Protein AF-U2PKL6-F1 (afdb_monomer_lite)

Radius of gyration: 41.79 Å; chains: 1; bounding box: 85×52×97 Å

Sequence (156 aa):
MAKTVPVYVSVNADNNTITEQPAVEAADGLIEMWVTPVMQEYIIRNWNKYLVVDGIFKRTVDTLPDLSTDYLIHQNEVLQGQLQASASDLKQAKQDAANALAENKELKSANELTQQGLMEAVDYLSSQLTPASTTTGTDSTATSSAAPASSAASES

Secondary structure (DSSP, 8-state):
----EEEEE-B-TTT-BB-SPPBSS--TTPEEEEE-HHHHHHHHHHGGGEEEETTEEEESSTTSPPHHHHHHHHHHHHHHHHHHHHHHHHHHHHHHHHHHHHHHHHHHHHHHHHHHHHHHHHHHHHHHS---------------------------

pLDDT: mean 85.19, std 18.86, range [37.53, 98.25]

Organism: NCBI:txid649758

Foldseek 3Di:
DQDKAKWWFQADPPQQQTDDQIDRDDDPRTDIAIDHPLLRVVCSVVSRQFGADPSFTDGPPNPDDTSVVVVVVVVVVVVVVVVVVVVVVVVVVVVVVVVVVVVVVVVVVVVVVVVVVVVVVVVVVVVVDDPPPPPPDDDDDDDDDDDDDDDDDDDD

Structure (mmCIF, N/CA/C/O backbone):
data_AF-U2PKL6-F1
#
_entry.id   AF-U2PKL6-F1
#
loop_
_atom_site.group_PDB
_atom_site.id
_atom_site.type_symbol
_atom_site.label_atom_id
_atom_site.label_alt_id
_atom_site.label_comp_id
_atom_site.label_asym_id
_atom_site.label_entity_id
_atom_site.label_seq_id
_atom_site.pdbx_PDB_ins_code
_atom_site.Cartn_x
_atom_site.Cartn_y
_atom_site.Cartn_z
_atom_site.occupancy
_atom_site.B_iso_or_equiv
_atom_site.auth_seq_id
_atom_site.auth_comp_id
_atom_site.auth_asym_id
_atom_site.auth_atom_id
_atom_site.pdbx_PDB_model_num
ATOM 1 N N . MET A 1 1 ? -9.671 -7.707 -23.542 1.00 49.25 1 MET A N 1
ATOM 2 C CA . MET A 1 1 ? -8.275 -7.243 -23.688 1.00 49.25 1 MET A CA 1
ATOM 3 C C . MET A 1 1 ? -7.921 -6.454 -22.442 1.00 49.25 1 MET A C 1
ATOM 5 O O . MET A 1 1 ? -8.725 -5.613 -22.048 1.00 49.25 1 MET A O 1
ATOM 9 N N . ALA A 1 2 ? -6.803 -6.763 -21.779 1.00 64.94 2 ALA A N 1
ATOM 10 C CA . ALA A 1 2 ? -6.309 -5.910 -20.701 1.00 64.94 2 ALA A CA 1
ATOM 11 C C . ALA A 1 2 ? -6.005 -4.532 -21.301 1.00 64.94 2 ALA A C 1
ATOM 13 O O . ALA A 1 2 ? -5.374 -4.457 -22.354 1.00 64.94 2 ALA A O 1
ATOM 14 N N . LYS A 1 3 ? -6.513 -3.457 -20.692 1.00 85.44 3 LYS A N 1
ATOM 15 C CA . LYS A 1 3 ? -6.169 -2.101 -21.129 1.00 85.44 3 LYS A CA 1
ATOM 16 C C . LYS A 1 3 ? -4.674 -1.905 -20.882 1.00 85.44 3 LYS A C 1
ATOM 18 O O . LYS A 1 3 ? -4.224 -2.145 -19.765 1.00 85.44 3 LYS A O 1
ATOM 23 N N . THR A 1 4 ? -3.932 -1.505 -21.905 1.00 92.75 4 THR A N 1
ATOM 24 C CA . THR A 1 4 ? -2.530 -1.087 -21.810 1.00 92.75 4 THR A CA 1
ATOM 25 C C . THR A 1 4 ? -2.436 0.423 -21.996 1.00 92.75 4 THR A C 1
ATOM 27 O O . THR A 1 4 ? -3.342 1.047 -22.551 1.00 92.75 4 THR A O 1
ATOM 30 N N . VAL A 1 5 ? -1.355 1.011 -21.496 1.00 95.25 5 VAL A N 1
ATOM 31 C CA . VAL A 1 5 ? -1.003 2.421 -21.688 1.00 95.25 5 VAL A CA 1
ATOM 32 C C . VAL A 1 5 ? 0.434 2.514 -22.197 1.00 95.25 5 VAL A C 1
ATOM 34 O O . VAL A 1 5 ? 1.243 1.642 -21.851 1.00 95.25 5 VAL A O 1
ATOM 37 N N . PRO A 1 6 ? 0.754 3.530 -23.013 1.00 95.69 6 PRO A N 1
ATOM 38 C CA . PRO A 1 6 ? 2.103 3.716 -23.505 1.00 95.69 6 PRO A CA 1
ATOM 39 C C . PRO A 1 6 ? 3.017 4.297 -22.417 1.00 95.69 6 PRO A C 1
ATOM 41 O O . PRO A 1 6 ? 2.593 5.029 -21.515 1.00 95.69 6 PRO A O 1
ATOM 44 N N . VAL A 1 7 ? 4.293 3.957 -22.531 1.00 97.00 7 VAL A N 1
ATOM 45 C CA . VAL A 1 7 ? 5.434 4.541 -21.831 1.00 97.00 7 VAL A CA 1
ATOM 46 C C . VAL A 1 7 ? 6.528 4.728 -22.871 1.00 97.00 7 VAL A C 1
ATOM 48 O O . VAL A 1 7 ? 6.812 3.811 -23.636 1.00 97.00 7 VAL A O 1
ATOM 51 N N . TYR A 1 8 ? 7.144 5.899 -22.899 1.00 97.50 8 TYR A N 1
ATOM 52 C CA . TYR A 1 8 ? 8.137 6.261 -23.901 1.00 97.50 8 TYR A CA 1
ATOM 53 C C . TYR A 1 8 ? 9.526 6.250 -23.277 1.00 97.50 8 TYR A C 1
ATOM 55 O O . TYR A 1 8 ? 9.746 6.873 -22.239 1.00 97.50 8 TYR A O 1
ATOM 63 N N . VAL A 1 9 ? 10.457 5.512 -23.881 1.00 96.94 9 VAL A N 1
ATOM 64 C CA . VAL A 1 9 ? 11.780 5.247 -23.301 1.00 96.94 9 VAL A CA 1
ATOM 65 C C . VAL A 1 9 ? 12.905 5.601 -24.257 1.00 96.94 9 VAL A C 1
ATOM 67 O O . VAL A 1 9 ? 12.854 5.273 -25.439 1.00 96.94 9 VAL A O 1
ATOM 70 N N . SER A 1 10 ? 13.946 6.239 -23.726 1.00 96.31 10 SER A N 1
ATOM 71 C CA . SER A 1 10 ? 15.221 6.408 -24.422 1.00 96.31 10 SER A CA 1
ATOM 72 C C . SER A 1 10 ? 16.102 5.205 -24.099 1.00 96.31 10 SER A C 1
ATOM 74 O O . SER A 1 10 ? 16.278 4.869 -22.926 1.00 96.31 10 SER A O 1
ATOM 76 N N . VAL A 1 11 ? 16.594 4.512 -25.127 1.00 95.31 11 VAL A N 1
ATOM 77 C CA . VAL A 1 11 ? 17.332 3.249 -24.988 1.00 95.31 11 VAL A CA 1
ATOM 78 C C . VAL A 1 11 ? 18.697 3.387 -25.643 1.00 95.31 11 VAL A C 1
ATOM 80 O O . VAL A 1 11 ? 18.810 3.799 -26.796 1.00 95.31 11 VAL A O 1
ATOM 83 N N . ASN A 1 12 ? 19.743 3.016 -24.913 1.00 93.75 12 ASN A N 1
ATOM 84 C CA . ASN A 1 12 ? 21.087 2.931 -25.462 1.00 93.75 12 ASN A CA 1
ATOM 85 C C . ASN A 1 12 ? 21.179 1.738 -26.430 1.00 93.75 12 ASN A C 1
ATOM 87 O O . ASN A 1 12 ? 20.905 0.600 -26.047 1.00 93.75 12 ASN A O 1
ATOM 91 N N . ALA A 1 13 ? 21.582 2.002 -27.672 1.00 91.31 13 ALA A N 1
ATOM 92 C CA . ALA A 1 13 ? 21.631 1.000 -28.736 1.00 91.31 13 ALA A CA 1
ATOM 93 C C . ALA A 1 13 ? 22.669 -0.116 -28.506 1.00 91.31 13 ALA A C 1
ATOM 95 O O . ALA A 1 13 ? 22.511 -1.206 -29.049 1.00 91.31 13 ALA A O 1
ATOM 96 N N . ASP A 1 14 ? 23.711 0.132 -27.708 1.00 93.00 14 ASP A N 1
ATOM 97 C CA . ASP A 1 14 ? 24.812 -0.813 -27.499 1.00 93.00 14 ASP A CA 1
ATOM 98 C C . ASP A 1 14 ? 24.493 -1.858 -26.422 1.00 93.00 14 ASP A C 1
ATOM 100 O O . ASP A 1 14 ? 24.996 -2.981 -26.467 1.00 93.00 14 ASP A O 1
ATOM 104 N N . ASN A 1 15 ? 23.688 -1.494 -25.420 1.00 90.44 15 ASN A N 1
ATOM 105 C CA . ASN A 1 15 ? 23.473 -2.324 -24.229 1.00 90.44 15 ASN A CA 1
ATOM 106 C C . ASN A 1 15 ? 22.012 -2.395 -23.751 1.00 90.44 15 ASN A C 1
ATOM 108 O O . ASN A 1 15 ? 21.744 -2.985 -22.704 1.00 90.44 15 ASN A O 1
ATOM 112 N N . ASN A 1 16 ? 21.076 -1.800 -24.493 1.00 92.94 16 ASN A N 1
ATOM 113 C CA . ASN A 1 16 ? 19.640 -1.783 -24.218 1.00 92.94 16 ASN A CA 1
ATOM 114 C C . ASN A 1 16 ? 19.217 -1.122 -22.896 1.00 92.94 16 ASN A C 1
ATOM 116 O O . ASN A 1 16 ? 18.045 -1.209 -22.514 1.00 92.94 16 ASN A O 1
ATOM 120 N N . THR A 1 17 ? 20.126 -0.457 -22.176 1.00 93.31 17 THR A N 1
ATOM 121 C CA . THR A 1 17 ? 19.761 0.235 -20.936 1.00 93.31 17 THR A CA 1
ATOM 122 C C . THR A 1 17 ? 18.903 1.446 -21.247 1.00 93.31 17 THR A C 1
ATOM 124 O O . THR A 1 17 ? 19.182 2.180 -22.199 1.00 93.31 17 THR A O 1
ATOM 127 N N . ILE A 1 18 ? 17.900 1.683 -20.408 1.00 94.81 18 ILE A N 1
ATOM 128 C CA . ILE A 1 18 ? 17.166 2.943 -20.428 1.00 94.81 18 ILE A CA 1
ATOM 129 C C . ILE A 1 18 ? 18.137 4.046 -19.980 1.00 94.81 18 ILE A C 1
ATOM 131 O O . ILE A 1 18 ? 18.883 3.845 -19.022 1.00 94.81 18 ILE A O 1
ATOM 135 N N . THR A 1 19 ? 18.182 5.172 -20.688 1.00 94.06 19 THR A N 1
ATOM 136 C CA . THR A 1 19 ? 19.151 6.262 -20.443 1.00 94.06 19 THR A CA 1
ATOM 137 C C . THR A 1 19 ? 18.558 7.440 -19.680 1.00 94.06 19 THR A C 1
ATOM 139 O O . THR A 1 19 ? 19.284 8.164 -19.002 1.00 94.06 19 THR A O 1
ATOM 142 N N . GLU A 1 20 ? 17.242 7.613 -19.758 1.00 94.50 20 GLU A N 1
ATOM 143 C CA . GLU A 1 20 ? 16.504 8.717 -19.153 1.00 94.50 20 GLU A CA 1
ATOM 144 C C . GLU A 1 20 ? 15.210 8.214 -18.518 1.00 94.50 20 GLU A C 1
ATOM 146 O O . GLU A 1 20 ? 14.727 7.121 -18.821 1.00 94.50 20 GLU A O 1
ATOM 151 N N . GLN A 1 21 ? 14.623 9.023 -17.637 1.00 96.56 21 GLN A N 1
ATOM 152 C CA . GLN A 1 21 ? 13.345 8.672 -17.037 1.00 96.56 21 GLN A CA 1
ATOM 153 C C . GLN A 1 21 ? 12.268 8.502 -18.124 1.00 96.56 21 GLN A C 1
ATOM 155 O O . GLN A 1 21 ? 12.088 9.408 -18.937 1.00 96.56 21 GLN A O 1
ATOM 160 N N . PRO A 1 22 ? 11.521 7.382 -18.128 1.00 96.81 22 PRO A N 1
ATOM 161 C CA . PRO A 1 22 ? 10.450 7.169 -19.081 1.00 96.81 22 PRO A CA 1
ATOM 162 C C . PRO A 1 22 ? 9.382 8.260 -19.011 1.00 96.81 22 PRO A C 1
ATOM 164 O O . PRO A 1 22 ? 8.972 8.671 -17.922 1.00 96.81 22 PRO A O 1
ATOM 167 N N . ALA A 1 23 ? 8.896 8.676 -20.175 1.00 96.88 23 ALA A N 1
ATOM 168 C CA . ALA A 1 23 ? 7.842 9.669 -20.316 1.00 96.88 23 ALA A CA 1
ATOM 169 C C . ALA A 1 23 ? 6.478 9.010 -20.568 1.00 96.88 23 ALA A C 1
ATOM 171 O O . ALA A 1 23 ? 6.379 7.856 -20.989 1.00 96.88 23 ALA A O 1
ATOM 172 N N . VAL A 1 24 ? 5.407 9.766 -20.325 1.00 96.38 24 VAL A N 1
ATOM 173 C CA . VAL A 1 24 ? 4.024 9.370 -20.665 1.00 96.38 24 VAL A CA 1
ATOM 174 C C . VAL A 1 24 ? 3.538 9.988 -21.978 1.00 96.38 24 VAL A C 1
ATOM 176 O O . VAL A 1 24 ? 2.455 9.653 -22.449 1.00 96.38 24 VAL A O 1
ATOM 179 N N . GLU A 1 25 ? 4.350 10.855 -22.583 1.00 95.50 25 GLU A N 1
ATOM 180 C CA . GLU A 1 25 ? 4.090 11.522 -23.857 1.00 95.50 25 GLU A CA 1
ATOM 181 C C . GLU A 1 25 ? 5.188 11.181 -24.867 1.00 95.50 25 GLU A C 1
ATOM 183 O O . GLU A 1 25 ? 6.343 10.962 -24.494 1.00 95.50 25 GLU A O 1
ATOM 188 N N . ALA A 1 26 ? 4.814 11.126 -26.146 1.00 95.12 26 ALA A N 1
ATOM 189 C CA . ALA A 1 26 ? 5.743 10.841 -27.230 1.00 95.12 26 ALA A CA 1
ATOM 190 C C . ALA A 1 26 ? 6.699 12.020 -27.465 1.00 95.12 26 ALA A C 1
ATOM 192 O O . ALA A 1 26 ? 6.289 13.180 -27.414 1.00 95.12 26 ALA A O 1
ATOM 193 N N . ALA A 1 27 ? 7.952 11.712 -27.795 1.00 94.06 27 ALA A N 1
ATOM 194 C CA . ALA A 1 27 ? 8.953 12.685 -28.218 1.00 94.06 27 ALA A CA 1
ATOM 195 C C . ALA A 1 27 ? 9.951 12.043 -29.193 1.00 94.06 27 ALA A C 1
ATOM 197 O O . ALA A 1 27 ? 10.057 10.815 -29.274 1.00 94.06 27 ALA A O 1
ATOM 198 N N . ASP A 1 28 ? 10.687 12.881 -29.924 1.00 92.56 28 ASP A N 1
ATOM 199 C CA . ASP A 1 28 ? 11.697 12.425 -30.877 1.00 92.56 28 ASP A CA 1
ATOM 200 C C . ASP A 1 28 ? 12.783 11.597 -30.178 1.00 92.56 28 ASP A C 1
ATOM 202 O O . ASP A 1 28 ? 13.331 11.989 -29.149 1.00 92.56 28 ASP A O 1
ATOM 206 N N . GLY A 1 29 ? 13.104 10.438 -30.758 1.00 88.31 29 GLY A N 1
ATOM 207 C CA . GLY A 1 29 ? 14.127 9.533 -30.230 1.00 88.31 29 GLY A CA 1
ATOM 208 C C . GLY A 1 29 ? 13.662 8.603 -29.105 1.00 88.31 29 GLY A C 1
ATOM 209 O O . GLY A 1 29 ? 14.476 7.821 -28.617 1.00 88.31 29 GLY A O 1
ATOM 210 N N . LEU A 1 30 ? 12.380 8.633 -28.716 1.00 95.75 30 LEU A N 1
ATOM 211 C CA . LEU A 1 30 ? 11.820 7.690 -27.746 1.00 95.75 30 LEU A CA 1
ATOM 212 C C . LEU A 1 30 ? 11.152 6.487 -28.425 1.00 95.75 30 LEU A C 1
ATOM 214 O O . LEU A 1 30 ? 10.502 6.605 -29.462 1.00 95.75 30 LEU A O 1
ATOM 218 N N . ILE A 1 31 ? 11.272 5.324 -27.790 1.00 94.31 31 ILE A N 1
ATOM 219 C CA . ILE A 1 31 ? 10.605 4.081 -28.181 1.00 94.31 31 ILE A CA 1
ATOM 220 C C . ILE A 1 31 ? 9.315 3.943 -27.374 1.00 94.31 31 ILE A C 1
ATOM 222 O O . ILE A 1 31 ? 9.327 4.071 -26.150 1.00 94.31 31 ILE A O 1
ATOM 226 N N . GLU A 1 32 ? 8.204 3.660 -28.051 1.00 96.06 32 GLU A N 1
ATOM 227 C CA . GLU A 1 32 ? 6.917 3.385 -27.411 1.00 96.06 32 GLU A CA 1
ATOM 228 C C . GLU A 1 32 ? 6.870 1.948 -26.871 1.00 96.06 32 GLU A C 1
ATOM 230 O O . GLU A 1 32 ? 7.085 0.976 -27.596 1.00 96.06 32 GLU A O 1
ATOM 235 N N . MET A 1 33 ? 6.554 1.817 -25.585 1.00 95.44 33 MET A N 1
ATOM 236 C CA . MET A 1 33 ? 6.424 0.555 -24.864 1.00 95.44 33 MET A CA 1
ATOM 237 C C . MET A 1 33 ? 5.043 0.462 -24.221 1.00 95.44 33 MET A C 1
ATOM 239 O O . MET A 1 33 ? 4.534 1.440 -23.681 1.00 95.44 33 MET A O 1
ATOM 243 N N . TRP A 1 34 ? 4.446 -0.730 -24.211 1.00 94.25 34 TRP A N 1
ATOM 244 C CA . TRP A 1 34 ? 3.105 -0.939 -23.662 1.00 94.25 34 TRP A CA 1
ATOM 245 C C . TRP A 1 34 ? 3.159 -1.659 -22.322 1.00 94.25 34 TRP A C 1
ATOM 247 O O . TRP A 1 34 ? 3.672 -2.771 -22.216 1.00 94.25 34 TRP A O 1
ATOM 257 N N . VAL A 1 35 ? 2.570 -1.042 -21.300 1.00 94.25 35 VAL A N 1
ATOM 258 C CA . VAL A 1 35 ? 2.463 -1.618 -19.955 1.00 94.25 35 VAL A CA 1
ATOM 259 C C . VAL A 1 35 ? 1.014 -1.613 -19.489 1.00 94.25 35 VAL A C 1
ATOM 261 O O . VAL A 1 35 ? 0.166 -0.891 -20.014 1.00 94.25 35 VAL A O 1
ATOM 264 N N . THR A 1 36 ? 0.692 -2.410 -18.473 1.00 93.06 36 THR A N 1
ATOM 265 C CA . THR A 1 36 ? -0.594 -2.243 -17.786 1.00 93.06 36 THR A CA 1
ATOM 266 C C . THR A 1 36 ? -0.606 -0.911 -17.024 1.00 93.06 36 THR A C 1
ATOM 268 O O . THR A 1 36 ? 0.423 -0.574 -16.437 1.00 93.06 36 THR A O 1
ATOM 271 N N . PRO A 1 37 ? -1.747 -0.204 -16.925 1.00 93.81 37 PRO A N 1
ATOM 272 C CA . PRO A 1 37 ? -1.858 1.087 -16.239 1.00 93.81 37 PRO A CA 1
ATOM 273 C C . PRO A 1 37 ? -1.235 1.109 -14.842 1.00 93.81 37 PRO A C 1
ATOM 275 O O . PRO A 1 37 ? -0.521 2.038 -14.487 1.00 93.81 37 PRO A O 1
ATOM 278 N N . VAL A 1 38 ? -1.440 0.037 -14.076 1.00 91.62 38 VAL A N 1
ATOM 279 C CA . VAL A 1 38 ? -0.939 -0.099 -12.701 1.00 91.62 38 VAL A CA 1
ATOM 280 C C . VAL A 1 38 ? 0.593 -0.161 -12.606 1.00 91.62 38 VAL A C 1
ATOM 282 O O . VAL A 1 38 ? 1.158 0.139 -11.559 1.00 91.62 38 VAL A O 1
ATOM 285 N N . MET A 1 39 ? 1.273 -0.505 -13.704 1.00 94.81 39 MET A N 1
ATOM 286 C CA . MET A 1 39 ? 2.735 -0.567 -13.790 1.00 94.81 39 MET A CA 1
ATOM 287 C C . MET A 1 39 ? 3.367 0.741 -14.281 1.00 94.81 39 MET A C 1
ATOM 289 O O . MET A 1 39 ? 4.578 0.887 -14.146 1.00 94.81 39 MET A O 1
ATOM 293 N N . GLN A 1 40 ? 2.595 1.687 -14.834 1.00 95.12 40 GLN A N 1
ATOM 294 C CA . GLN A 1 40 ? 3.134 2.890 -15.485 1.00 95.12 40 GLN A CA 1
ATOM 295 C C . GLN A 1 40 ? 3.965 3.745 -14.518 1.00 95.12 40 GLN A C 1
ATOM 297 O O . GLN A 1 40 ? 5.135 4.016 -14.774 1.00 95.12 40 GLN A O 1
ATOM 302 N N . GLU A 1 41 ? 3.410 4.105 -13.359 1.00 94.81 41 GLU A N 1
ATOM 303 C CA . GLU A 1 41 ? 4.175 4.840 -12.344 1.00 94.81 41 GLU A CA 1
ATOM 304 C C . GLU A 1 41 ? 5.351 4.026 -11.803 1.00 94.81 41 GLU A C 1
ATOM 306 O O . GLU A 1 41 ? 6.406 4.581 -11.491 1.00 94.81 41 GLU A O 1
ATOM 311 N N . TYR A 1 42 ? 5.183 2.707 -11.687 1.00 95.69 42 TYR A N 1
ATOM 312 C CA . TYR A 1 42 ? 6.219 1.843 -11.143 1.00 95.69 42 TYR A CA 1
ATOM 313 C C . TYR A 1 42 ? 7.453 1.823 -12.050 1.00 95.69 42 TYR A C 1
ATOM 315 O O . TYR A 1 42 ? 8.558 2.047 -11.552 1.00 95.69 42 TYR A O 1
ATOM 323 N N . ILE A 1 43 ? 7.279 1.653 -13.368 1.00 95.69 43 ILE A N 1
ATOM 324 C CA . ILE A 1 43 ? 8.397 1.724 -14.315 1.00 95.69 43 ILE A CA 1
ATOM 325 C C . ILE A 1 43 ? 8.995 3.134 -14.367 1.00 95.69 43 ILE A C 1
ATOM 327 O O . ILE A 1 43 ? 10.211 3.261 -14.335 1.00 95.69 43 ILE A O 1
ATOM 331 N N . ILE A 1 44 ? 8.184 4.198 -14.322 1.00 96.12 44 ILE A N 1
ATOM 332 C CA . ILE A 1 44 ? 8.677 5.590 -14.307 1.00 96.12 44 ILE A CA 1
ATOM 333 C C . ILE A 1 44 ? 9.548 5.884 -13.077 1.00 96.12 44 ILE A C 1
ATOM 335 O O . ILE A 1 44 ? 10.492 6.666 -13.166 1.00 96.12 44 ILE A O 1
ATOM 339 N N . ARG A 1 45 ? 9.263 5.277 -11.920 1.00 95.31 45 ARG A N 1
ATOM 340 C CA . ARG A 1 45 ? 10.049 5.477 -10.687 1.00 95.31 45 ARG A CA 1
ATOM 341 C C . ARG A 1 45 ? 11.259 4.551 -10.570 1.00 95.31 45 ARG A C 1
ATOM 343 O O . ARG A 1 45 ? 12.190 4.875 -9.843 1.00 95.31 45 ARG A O 1
ATOM 350 N N . ASN A 1 46 ? 11.242 3.406 -11.252 1.00 94.19 46 ASN A N 1
ATOM 351 C CA . ASN A 1 46 ? 12.241 2.342 -11.097 1.00 94.19 46 ASN A CA 1
ATOM 352 C C . ASN A 1 46 ? 13.003 2.028 -12.394 1.00 94.19 46 ASN A C 1
ATOM 354 O O . ASN A 1 46 ? 13.687 1.009 -12.468 1.00 94.19 46 ASN A O 1
ATOM 358 N N . TRP A 1 47 ? 12.881 2.878 -13.415 1.00 94.19 47 TRP A N 1
ATOM 359 C CA . TRP A 1 47 ? 13.387 2.651 -14.773 1.00 94.19 47 TRP A CA 1
ATOM 360 C C . TRP A 1 47 ? 14.862 2.268 -14.832 1.00 94.19 47 TRP A C 1
ATOM 362 O O . TRP A 1 47 ? 15.245 1.410 -15.617 1.00 94.19 47 TRP A O 1
ATOM 372 N N . ASN A 1 48 ? 15.676 2.840 -13.947 1.00 93.00 48 ASN A N 1
ATOM 373 C CA . ASN A 1 48 ? 17.114 2.604 -13.861 1.00 93.00 48 ASN A CA 1
ATOM 374 C C . ASN A 1 48 ? 17.481 1.149 -13.512 1.00 93.00 48 ASN A C 1
ATOM 376 O O . ASN A 1 48 ? 18.648 0.769 -13.572 1.00 93.00 48 ASN A O 1
ATOM 380 N N . LYS A 1 49 ? 16.499 0.333 -13.120 1.00 91.94 49 LYS A N 1
ATOM 381 C CA . LYS A 1 49 ? 16.657 -1.100 -12.855 1.00 91.94 49 LYS A CA 1
ATOM 382 C C . LYS A 1 49 ? 16.439 -1.962 -14.098 1.00 91.94 49 LYS A C 1
ATOM 384 O O . LYS A 1 49 ? 16.683 -3.168 -14.020 1.00 91.94 49 LYS A O 1
ATOM 389 N N . TYR A 1 50 ? 15.970 -1.382 -15.205 1.00 93.88 50 TYR A N 1
ATOM 390 C CA . TYR A 1 50 ? 15.523 -2.118 -16.380 1.00 93.88 50 TYR A CA 1
ATOM 391 C C . TYR A 1 50 ? 16.287 -1.757 -17.655 1.00 93.88 50 TYR A C 1
ATOM 393 O O . TYR A 1 50 ? 16.863 -0.682 -17.810 1.00 93.88 50 TYR A O 1
ATOM 401 N N . LEU A 1 51 ? 16.240 -2.701 -18.583 1.00 94.00 51 LEU A N 1
ATOM 402 C CA . LEU A 1 51 ? 16.657 -2.608 -19.970 1.00 94.00 51 LEU A CA 1
ATOM 403 C C . LEU A 1 51 ? 15.505 -3.086 -20.861 1.00 94.00 51 LEU A C 1
ATOM 405 O O . LEU A 1 51 ? 14.588 -3.770 -20.393 1.00 94.00 51 LEU A O 1
ATOM 409 N N . VAL A 1 52 ? 15.540 -2.723 -22.139 1.00 93.06 52 VAL A N 1
ATOM 410 C CA . VAL A 1 52 ? 14.501 -3.096 -23.107 1.00 93.06 52 VAL A CA 1
ATOM 411 C C . VAL A 1 52 ? 15.030 -4.188 -24.025 1.00 93.06 52 VAL A C 1
ATOM 413 O O . VAL A 1 52 ? 15.888 -3.939 -24.862 1.00 93.06 52 VAL A O 1
ATOM 416 N N . VAL A 1 53 ? 14.511 -5.407 -23.890 1.00 90.69 53 VAL A N 1
ATOM 417 C CA . VAL A 1 53 ? 14.889 -6.550 -24.737 1.00 90.69 53 VAL A CA 1
ATOM 418 C C . VAL A 1 53 ? 13.633 -7.165 -25.315 1.00 90.69 53 VAL A C 1
ATOM 420 O O . VAL A 1 53 ? 12.711 -7.495 -24.573 1.00 90.69 53 VAL A O 1
ATOM 423 N N . ASP A 1 54 ? 13.599 -7.299 -26.640 1.00 88.81 54 ASP A N 1
ATOM 424 C CA . ASP A 1 54 ? 12.470 -7.865 -27.389 1.00 88.81 54 ASP A CA 1
ATOM 425 C C . ASP A 1 54 ? 11.124 -7.181 -27.074 1.00 88.81 54 ASP A C 1
ATOM 427 O O . ASP A 1 54 ? 10.080 -7.824 -27.002 1.00 88.81 54 ASP A O 1
ATOM 431 N N . GLY A 1 55 ? 11.147 -5.862 -26.840 1.00 87.62 55 GLY A N 1
ATOM 432 C CA . GLY A 1 55 ? 9.951 -5.089 -26.481 1.00 87.62 55 GLY A CA 1
ATOM 433 C C . GLY A 1 55 ? 9.435 -5.346 -25.059 1.00 87.62 55 GLY A C 1
ATOM 434 O O . GLY A 1 55 ? 8.298 -4.998 -24.749 1.00 87.62 55 GLY A O 1
ATOM 435 N N . ILE A 1 56 ? 10.257 -5.935 -24.182 1.00 89.81 56 ILE A N 1
ATOM 436 C CA . ILE A 1 56 ? 9.927 -6.225 -22.783 1.00 89.81 56 ILE A CA 1
ATOM 437 C C . ILE A 1 56 ? 10.932 -5.536 -21.855 1.00 89.81 56 ILE A C 1
ATOM 439 O O . ILE A 1 56 ? 12.138 -5.519 -22.108 1.00 89.81 56 ILE A O 1
ATOM 443 N N . PHE A 1 57 ? 10.434 -5.001 -20.739 1.00 93.75 57 PHE A N 1
ATOM 444 C CA . PHE A 1 57 ? 11.266 -4.508 -19.644 1.00 93.75 57 PHE A CA 1
ATOM 445 C C . PHE A 1 57 ? 11.857 -5.676 -18.849 1.00 93.75 57 PHE A C 1
ATOM 447 O O . PHE A 1 57 ? 11.163 -6.311 -18.048 1.00 93.75 57 PHE A O 1
ATOM 454 N N . LYS A 1 58 ? 13.149 -5.942 -19.048 1.00 92.06 58 LYS A N 1
ATOM 455 C CA . LYS A 1 58 ? 13.924 -6.911 -18.262 1.00 92.06 58 LYS A CA 1
ATOM 456 C C . LYS A 1 58 ? 14.804 -6.187 -17.259 1.00 92.06 58 LYS A C 1
ATOM 458 O O . LYS A 1 58 ? 15.154 -5.030 -17.465 1.00 92.06 58 LYS A O 1
ATOM 463 N N . ARG A 1 59 ? 15.169 -6.844 -16.163 1.00 87.88 59 ARG A N 1
ATOM 464 C CA . ARG A 1 59 ? 16.103 -6.266 -15.193 1.00 87.88 59 ARG A CA 1
ATOM 465 C C . ARG A 1 59 ? 17.513 -6.228 -15.770 1.00 87.88 59 ARG A C 1
ATOM 467 O O . ARG A 1 59 ? 17.910 -7.112 -16.517 1.00 87.88 59 ARG A O 1
ATOM 474 N N . THR A 1 60 ? 18.289 -5.230 -15.359 1.00 80.19 60 THR A N 1
ATOM 475 C CA . THR A 1 60 ? 19.718 -5.119 -15.707 1.00 80.19 60 THR A CA 1
ATOM 476 C C . THR A 1 60 ? 20.562 -6.282 -15.188 1.00 80.19 60 THR A C 1
ATOM 478 O O . THR A 1 60 ? 21.654 -6.533 -15.688 1.00 80.19 60 THR A O 1
ATOM 481 N N . VAL A 1 61 ? 20.044 -7.010 -14.199 1.00 82.62 61 VAL A N 1
ATOM 482 C CA . VAL A 1 61 ? 20.596 -8.274 -13.721 1.00 82.62 61 VAL A CA 1
ATOM 483 C C . VAL A 1 61 ? 19.697 -9.392 -14.239 1.00 82.62 61 VAL A C 1
ATOM 485 O O . VAL A 1 61 ? 18.551 -9.500 -13.814 1.00 82.62 61 VAL A O 1
ATOM 488 N N . ASP A 1 62 ? 20.231 -10.221 -15.133 1.00 70.75 62 ASP A N 1
ATOM 489 C CA . ASP A 1 62 ? 19.482 -11.216 -15.923 1.00 70.75 62 ASP A CA 1
ATOM 490 C C . ASP A 1 62 ? 18.822 -12.325 -15.075 1.00 70.75 62 ASP A C 1
ATOM 492 O O . ASP A 1 62 ? 17.918 -13.025 -15.520 1.00 70.75 62 ASP A O 1
ATOM 496 N N . THR A 1 63 ? 19.256 -12.486 -13.820 1.00 74.81 63 THR A N 1
ATOM 497 C CA . THR A 1 63 ? 18.655 -13.421 -12.855 1.00 74.81 63 THR A CA 1
ATOM 498 C C . THR A 1 63 ? 17.432 -12.854 -12.137 1.00 74.81 63 THR A C 1
ATOM 500 O O . THR A 1 63 ? 16.796 -13.572 -11.364 1.00 74.81 63 THR A O 1
ATOM 503 N N . LEU A 1 64 ? 17.115 -11.573 -12.341 1.00 77.06 64 LEU A N 1
ATOM 504 C CA . LEU A 1 64 ? 16.013 -10.897 -11.671 1.00 77.06 64 LEU A CA 1
ATOM 505 C C . LEU A 1 64 ? 14.744 -10.875 -12.539 1.00 77.06 64 LEU A C 1
ATOM 507 O O . LEU A 1 64 ? 14.828 -10.822 -13.766 1.00 77.06 64 LEU A O 1
ATOM 511 N N . PRO A 1 65 ? 13.563 -10.905 -11.897 1.00 84.50 65 PRO A N 1
ATOM 512 C CA . PRO A 1 65 ? 12.271 -10.938 -12.574 1.00 84.50 65 PRO A CA 1
ATOM 513 C C . PRO A 1 65 ? 12.068 -9.769 -13.543 1.00 84.50 65 PRO A C 1
ATOM 515 O O . PRO A 1 65 ? 12.530 -8.664 -13.286 1.00 84.50 65 PRO A O 1
ATOM 518 N N . ASP A 1 66 ? 11.320 -9.989 -14.625 1.00 91.44 66 ASP A N 1
ATOM 519 C CA . ASP A 1 66 ? 10.860 -8.903 -15.499 1.00 91.44 66 ASP A CA 1
ATOM 520 C C . ASP A 1 66 ? 9.976 -7.886 -14.753 1.00 91.44 66 ASP A C 1
ATOM 522 O O . ASP A 1 66 ? 9.570 -8.106 -13.610 1.00 91.44 66 ASP A O 1
ATOM 526 N N . LEU A 1 67 ? 9.654 -6.761 -15.399 1.00 92.19 67 LEU A N 1
ATOM 527 C CA . LEU A 1 67 ? 8.828 -5.706 -14.797 1.00 92.19 67 LEU A CA 1
ATOM 528 C C . LEU A 1 67 ? 7.517 -6.233 -14.198 1.00 92.19 67 LEU A C 1
ATOM 530 O O . LEU A 1 67 ? 7.126 -5.796 -13.119 1.00 92.19 67 LEU A O 1
ATOM 534 N N . SER A 1 68 ? 6.844 -7.165 -14.876 1.00 89.56 68 SER A N 1
ATOM 535 C CA . SER A 1 68 ? 5.550 -7.685 -14.420 1.00 89.56 68 SER A CA 1
ATOM 536 C C . SER A 1 68 ? 5.696 -8.468 -13.121 1.00 89.56 68 SER A C 1
ATOM 538 O O . SER A 1 68 ? 4.922 -8.285 -12.181 1.00 89.56 68 SER A O 1
ATOM 540 N N . THR A 1 69 ? 6.714 -9.320 -13.050 1.00 91.12 69 THR A N 1
ATOM 541 C CA . THR A 1 69 ? 6.976 -10.152 -11.878 1.00 91.12 69 THR A CA 1
ATOM 542 C C . THR A 1 69 ? 7.553 -9.324 -10.725 1.00 91.12 69 THR A C 1
ATOM 544 O O . THR A 1 69 ? 7.124 -9.487 -9.585 1.00 91.12 69 THR A O 1
ATOM 547 N N . ASP A 1 70 ? 8.455 -8.381 -11.005 1.00 92.38 70 ASP A N 1
ATOM 548 C CA . ASP A 1 70 ? 9.018 -7.448 -10.016 1.00 92.38 70 ASP A CA 1
ATOM 549 C C . ASP A 1 70 ? 7.923 -6.547 -9.418 1.00 92.38 70 ASP A C 1
ATOM 551 O O . ASP A 1 70 ? 7.841 -6.361 -8.204 1.00 92.38 70 ASP A O 1
ATOM 555 N N . TYR A 1 71 ? 6.992 -6.074 -10.252 1.00 93.94 71 TYR A N 1
ATOM 556 C CA . TYR A 1 71 ? 5.827 -5.318 -9.797 1.00 93.94 71 TYR A CA 1
ATOM 557 C C . TYR A 1 71 ? 4.895 -6.146 -8.900 1.00 93.94 71 TYR A C 1
ATOM 559 O O . TYR A 1 71 ? 4.396 -5.641 -7.892 1.00 93.94 71 TYR A O 1
ATOM 567 N N . LEU A 1 72 ? 4.671 -7.425 -9.221 1.00 93.38 72 LEU A N 1
ATOM 568 C CA . LEU A 1 72 ? 3.899 -8.327 -8.359 1.00 93.38 72 LEU A CA 1
ATOM 569 C C . LEU A 1 72 ? 4.589 -8.567 -7.012 1.00 93.38 72 LEU A C 1
ATOM 571 O O . LEU A 1 72 ? 3.914 -8.614 -5.983 1.00 93.38 72 LEU A O 1
ATOM 575 N N . ILE A 1 73 ? 5.917 -8.700 -6.992 1.00 93.06 73 ILE A N 1
ATOM 576 C CA . ILE A 1 73 ? 6.688 -8.811 -5.747 1.00 93.06 73 ILE A CA 1
ATOM 577 C C . ILE A 1 73 ? 6.522 -7.536 -4.920 1.00 93.06 73 ILE A C 1
ATOM 579 O O . ILE A 1 73 ? 6.126 -7.618 -3.759 1.00 93.06 73 ILE A O 1
ATOM 583 N N . HIS A 1 74 ? 6.703 -6.364 -5.532 1.00 92.81 74 HIS A N 1
ATOM 584 C CA . HIS A 1 74 ? 6.513 -5.081 -4.861 1.00 92.81 74 HIS A CA 1
ATOM 585 C C . HIS A 1 74 ? 5.105 -4.930 -4.263 1.00 92.81 74 HIS A C 1
ATOM 587 O O . HIS A 1 74 ? 4.957 -4.526 -3.110 1.00 92.81 74 HIS A O 1
ATOM 593 N N . GLN A 1 75 ? 4.056 -5.289 -5.010 1.00 95.12 75 GLN A N 1
ATOM 594 C CA . GLN A 1 75 ? 2.691 -5.256 -4.480 1.00 95.12 75 GLN A CA 1
ATOM 595 C C . GLN A 1 75 ? 2.509 -6.198 -3.286 1.00 95.12 75 GLN A C 1
ATOM 597 O O . GLN A 1 75 ? 1.862 -5.822 -2.310 1.00 95.12 75 GLN A O 1
ATOM 602 N N . ASN A 1 76 ? 3.092 -7.399 -3.328 1.00 95.50 76 ASN A N 1
ATOM 603 C CA . ASN A 1 76 ? 3.043 -8.323 -2.196 1.00 95.50 76 ASN A CA 1
ATOM 604 C C . ASN A 1 76 ? 3.750 -7.756 -0.960 1.00 95.50 76 ASN A C 1
ATOM 606 O O . ASN A 1 76 ? 3.228 -7.895 0.143 1.00 95.50 76 ASN A O 1
ATOM 610 N N . GLU A 1 77 ? 4.895 -7.093 -1.122 1.00 95.75 77 GLU A N 1
ATOM 611 C CA . GLU A 1 77 ? 5.602 -6.432 -0.018 1.00 95.75 77 GLU A CA 1
ATOM 612 C C . GLU A 1 77 ? 4.759 -5.309 0.601 1.00 95.75 77 GLU A C 1
ATOM 614 O O . GLU A 1 77 ? 4.615 -5.240 1.824 1.00 95.75 77 GLU A O 1
ATOM 619 N N . VAL A 1 78 ? 4.140 -4.466 -0.234 1.00 95.50 78 VAL A N 1
ATOM 620 C CA . VAL A 1 78 ? 3.244 -3.392 0.223 1.00 95.50 78 VAL A CA 1
ATOM 621 C C . VAL A 1 78 ? 2.047 -3.967 0.985 1.00 95.50 78 VAL A C 1
ATOM 623 O O . VAL A 1 78 ? 1.742 -3.505 2.086 1.00 95.50 78 VAL A O 1
ATOM 626 N N . LEU A 1 79 ? 1.396 -5.001 0.443 1.00 97.31 79 LEU A N 1
ATOM 627 C CA . LEU A 1 79 ? 0.252 -5.658 1.083 1.00 97.31 79 LEU A CA 1
ATOM 628 C C . LEU A 1 79 ? 0.637 -6.329 2.407 1.00 97.31 79 LEU A C 1
ATOM 630 O O . LEU A 1 79 ? -0.115 -6.241 3.377 1.00 97.31 79 LEU A O 1
ATOM 634 N N . GLN A 1 80 ? 1.810 -6.962 2.486 1.00 97.44 80 GLN A N 1
ATOM 635 C CA . GLN A 1 80 ? 2.310 -7.540 3.735 1.00 97.44 80 GLN A CA 1
ATOM 636 C C . GLN A 1 80 ? 2.562 -6.465 4.797 1.00 97.44 80 GLN A C 1
ATOM 638 O O . GLN A 1 80 ? 2.173 -6.654 5.950 1.00 97.44 80 GLN A O 1
ATOM 643 N N . GLY A 1 81 ? 3.152 -5.327 4.419 1.00 97.62 81 GLY A N 1
ATOM 644 C CA . GLY A 1 81 ? 3.345 -4.194 5.326 1.00 97.62 81 GLY A CA 1
ATOM 645 C C . GLY A 1 81 ? 2.019 -3.636 5.855 1.00 97.62 81 GLY A C 1
ATOM 646 O O . GLY A 1 81 ? 1.862 -3.445 7.061 1.00 97.62 81 GLY A O 1
ATOM 647 N N . GLN A 1 82 ? 1.031 -3.450 4.975 1.00 97.81 82 GLN A N 1
ATOM 648 C CA . GLN A 1 82 ? -0.317 -3.007 5.358 1.00 97.81 82 GLN A CA 1
ATOM 649 C C . GLN A 1 82 ? -1.016 -4.006 6.288 1.00 97.81 82 GLN A C 1
ATOM 651 O O . GLN A 1 82 ? -1.642 -3.604 7.270 1.00 97.81 82 GLN A O 1
ATOM 656 N N . LEU A 1 83 ? -0.880 -5.307 6.019 1.00 98.00 83 LEU A N 1
ATOM 657 C CA . LEU A 1 83 ? -1.447 -6.358 6.860 1.00 98.00 83 LEU A CA 1
ATOM 658 C C . LEU A 1 83 ? -0.830 -6.355 8.264 1.00 98.00 83 LEU A C 1
ATOM 660 O O . LEU A 1 83 ? -1.555 -6.479 9.250 1.00 98.00 83 LEU A O 1
ATOM 664 N N . GLN A 1 84 ? 0.490 -6.184 8.370 1.00 98.25 84 GLN A N 1
ATOM 665 C CA . GLN A 1 84 ? 1.178 -6.094 9.660 1.00 98.25 84 GLN A CA 1
ATOM 666 C C . GLN A 1 84 ? 0.742 -4.858 10.457 1.00 98.25 84 GLN A C 1
ATOM 668 O O . GLN A 1 84 ? 0.457 -4.978 11.650 1.00 98.25 84 GLN A O 1
ATOM 673 N N . ALA A 1 85 ? 0.629 -3.698 9.802 1.00 97.75 85 ALA A N 1
ATOM 674 C CA . ALA A 1 85 ? 0.127 -2.477 10.433 1.00 97.75 85 ALA A CA 1
ATOM 675 C C . ALA A 1 85 ? -1.309 -2.666 10.949 1.00 97.75 85 ALA A C 1
ATOM 677 O O . ALA A 1 85 ? -1.574 -2.459 12.130 1.00 97.75 85 ALA A O 1
ATOM 678 N N . SER A 1 86 ? -2.205 -3.191 10.108 1.00 97.94 86 SER A N 1
ATOM 679 C CA . SER A 1 86 ? -3.596 -3.460 10.490 1.00 97.94 86 SER A CA 1
ATOM 680 C C . SER A 1 86 ? -3.711 -4.466 11.642 1.00 97.94 86 SER A C 1
ATOM 682 O O . SER A 1 86 ? -4.540 -4.298 12.538 1.00 97.94 86 SER A O 1
ATOM 684 N N . ALA A 1 87 ? -2.858 -5.495 11.674 1.00 98.12 87 ALA A N 1
ATOM 685 C CA . ALA A 1 87 ? -2.813 -6.444 12.783 1.00 98.12 87 ALA A CA 1
ATOM 686 C C . ALA A 1 87 ? -2.367 -5.783 14.101 1.00 98.12 87 ALA A C 1
ATOM 688 O O . ALA A 1 87 ? -2.905 -6.112 15.163 1.00 98.12 87 ALA A O 1
ATOM 689 N N . SER A 1 88 ? -1.415 -4.848 14.038 1.00 98.00 88 SER A N 1
ATOM 690 C CA . SER A 1 88 ? -0.979 -4.054 15.191 1.00 98.00 88 SER A CA 1
ATOM 691 C C . SER A 1 88 ? -2.099 -3.144 15.699 1.00 98.00 88 SER A C 1
ATOM 693 O O . SER A 1 88 ? -2.415 -3.175 16.890 1.00 98.00 88 SER A O 1
ATOM 695 N N . ASP A 1 89 ? -2.760 -2.413 14.802 1.00 98.19 89 ASP A N 1
ATOM 696 C CA . ASP A 1 89 ? -3.877 -1.526 15.146 1.00 98.19 89 ASP A CA 1
ATOM 697 C C . ASP A 1 89 ? -5.037 -2.306 15.773 1.00 98.19 89 ASP A C 1
ATOM 699 O O . ASP A 1 89 ? -5.595 -1.904 16.793 1.00 98.19 89 ASP A O 1
ATOM 703 N N . LEU A 1 90 ? -5.361 -3.482 15.224 1.00 98.25 90 LEU A N 1
ATOM 704 C CA . LEU A 1 90 ? -6.390 -4.357 15.782 1.00 98.25 90 LEU A CA 1
ATOM 705 C C . LEU A 1 90 ? -6.027 -4.847 17.189 1.00 98.25 90 LEU A C 1
ATOM 707 O O . LEU A 1 90 ? -6.904 -4.975 18.047 1.00 98.25 90 LEU A O 1
ATOM 711 N N . LYS A 1 91 ? -4.749 -5.152 17.439 1.00 98.25 91 LYS A N 1
ATOM 712 C CA . LYS A 1 91 ? -4.279 -5.548 18.770 1.00 98.25 91 LYS A CA 1
ATOM 713 C C . LYS A 1 91 ? -4.441 -4.397 19.764 1.00 98.25 91 LYS A C 1
ATOM 715 O O . LYS A 1 91 ? -4.951 -4.637 20.858 1.00 98.25 91 LYS A O 1
ATOM 720 N N . GLN A 1 92 ? -4.068 -3.180 19.371 1.00 98.00 92 GLN A N 1
ATOM 721 C CA . GLN A 1 92 ? -4.224 -1.989 20.203 1.00 98.00 92 GLN A CA 1
ATOM 722 C C . GLN A 1 92 ? -5.702 -1.706 20.498 1.00 98.00 92 GLN A C 1
ATOM 724 O O . GLN A 1 92 ? -6.088 -1.622 21.658 1.00 98.00 92 GLN A O 1
ATOM 729 N N . ALA A 1 93 ? -6.557 -1.702 19.474 1.00 98.12 93 ALA A N 1
ATOM 730 C CA . ALA A 1 93 ? -7.991 -1.467 19.636 1.00 98.12 93 ALA A CA 1
ATOM 731 C C . ALA A 1 93 ? -8.658 -2.493 20.569 1.00 98.12 93 ALA A C 1
ATOM 733 O O . ALA A 1 93 ? -9.531 -2.146 21.364 1.00 98.12 93 ALA A O 1
ATOM 734 N N . LYS A 1 94 ? -8.237 -3.766 20.516 1.00 98.19 94 LYS A N 1
ATOM 735 C CA . LYS A 1 94 ? -8.710 -4.797 21.455 1.00 98.19 94 LYS A CA 1
ATOM 736 C C . LYS A 1 94 ? -8.295 -4.505 22.895 1.00 98.19 94 LYS A C 1
ATOM 738 O O . LYS A 1 94 ? -9.084 -4.749 23.805 1.00 98.19 94 LYS A O 1
ATOM 743 N N . GLN A 1 95 ? -7.077 -4.012 23.103 1.00 98.25 95 GLN A N 1
ATOM 744 C CA . GLN A 1 95 ? -6.591 -3.637 24.427 1.00 98.25 95 GLN A CA 1
ATOM 745 C C . GLN A 1 95 ? -7.343 -2.415 24.966 1.00 98.25 95 GLN A C 1
ATOM 747 O O . GLN A 1 95 ? -7.812 -2.446 26.101 1.00 98.25 95 GLN A O 1
ATOM 752 N N . ASP A 1 96 ? -7.541 -1.393 24.138 1.00 98.00 96 ASP A N 1
ATOM 753 C CA . ASP A 1 96 ? -8.275 -0.184 24.518 1.00 98.00 96 ASP A CA 1
ATOM 754 C C . ASP A 1 96 ? -9.734 -0.504 24.867 1.00 98.00 96 ASP A C 1
ATOM 756 O O . ASP A 1 96 ? -10.247 -0.048 25.888 1.00 98.00 96 ASP A O 1
ATOM 760 N N . ALA A 1 97 ? -10.388 -1.370 24.085 1.00 98.06 97 ALA A N 1
ATOM 761 C CA . ALA A 1 97 ? -11.742 -1.834 24.376 1.00 98.06 97 ALA A CA 1
ATOM 762 C C . ALA A 1 97 ? -11.824 -2.625 25.694 1.00 98.06 97 ALA A C 1
ATOM 764 O O . ALA A 1 97 ? -12.785 -2.468 26.450 1.00 98.06 97 ALA A O 1
ATOM 765 N N . ALA A 1 98 ? -10.826 -3.463 25.991 1.00 97.88 98 ALA A N 1
ATOM 766 C CA . ALA A 1 98 ? -10.766 -4.196 27.253 1.00 97.88 98 ALA A CA 1
ATOM 767 C C . ALA A 1 98 ? -10.586 -3.251 28.453 1.00 97.88 98 ALA A C 1
ATOM 769 O O . ALA A 1 98 ? -11.272 -3.418 29.463 1.00 97.88 98 ALA A O 1
ATOM 770 N N . ASN A 1 99 ? -9.729 -2.236 28.320 1.00 97.75 99 ASN A N 1
ATOM 771 C CA . ASN A 1 99 ? -9.514 -1.214 29.345 1.00 97.75 99 ASN A CA 1
ATOM 772 C C . ASN A 1 99 ? -10.787 -0.395 29.588 1.00 97.75 99 ASN A C 1
ATOM 774 O O . ASN A 1 99 ? -11.235 -0.286 30.726 1.00 97.75 99 ASN A O 1
ATOM 778 N N . ALA A 1 100 ? -11.429 0.094 28.524 1.00 97.50 100 ALA A N 1
ATOM 779 C CA . ALA A 1 100 ? -12.673 0.855 28.626 1.00 97.50 100 ALA A CA 1
ATOM 780 C C . ALA A 1 100 ? -13.812 0.034 29.255 1.00 97.50 100 ALA A C 1
ATOM 782 O O . ALA A 1 100 ? -14.647 0.572 29.985 1.00 97.50 100 ALA A O 1
ATOM 783 N N . LEU A 1 101 ? -13.859 -1.278 28.994 1.00 97.62 101 LEU A N 1
ATOM 784 C CA . LEU A 1 101 ? -14.821 -2.178 29.629 1.00 97.62 101 LEU A CA 1
ATOM 785 C C . LEU A 1 101 ? -14.539 -2.353 31.128 1.00 97.62 101 LEU A C 1
ATOM 787 O O . LEU A 1 101 ? -15.487 -2.421 31.912 1.00 97.62 101 LEU A O 1
ATOM 791 N N . ALA A 1 102 ? -13.269 -2.456 31.523 1.00 97.12 102 ALA A N 1
ATOM 792 C CA . ALA A 1 102 ? -12.875 -2.551 32.926 1.00 97.12 102 ALA A CA 1
ATOM 793 C C . ALA A 1 102 ? -13.214 -1.258 33.684 1.00 97.12 102 ALA A C 1
ATOM 795 O O . ALA A 1 102 ? -13.923 -1.315 34.686 1.00 97.12 102 ALA A O 1
ATOM 796 N N . GLU A 1 103 ? -12.832 -0.103 33.140 1.00 97.31 103 GLU A N 1
ATOM 797 C CA . GLU A 1 103 ? -13.131 1.211 33.717 1.00 97.31 103 GLU A CA 1
ATOM 798 C C . GLU A 1 103 ? -14.644 1.440 33.853 1.00 97.31 103 GLU A C 1
ATOM 800 O O . GLU A 1 103 ? -15.127 1.854 34.904 1.00 97.31 103 GLU A O 1
ATOM 805 N N . ASN A 1 104 ? -15.437 1.072 32.840 1.00 97.19 104 ASN A N 1
ATOM 806 C CA . ASN A 1 104 ? -16.897 1.160 32.935 1.00 97.19 104 ASN A CA 1
ATOM 807 C C . ASN A 1 104 ? -17.481 0.296 34.059 1.00 97.19 104 ASN A C 1
ATOM 809 O O . ASN A 1 104 ? -18.480 0.682 34.667 1.00 97.19 104 ASN A O 1
ATOM 813 N N . LYS A 1 105 ? -16.909 -0.885 34.324 1.00 96.56 105 LYS A N 1
ATOM 814 C CA . LYS A 1 105 ? -17.352 -1.725 35.445 1.00 96.56 105 LYS A CA 1
ATOM 815 C C . LYS A 1 105 ? -17.018 -1.069 36.778 1.00 96.56 105 LYS A C 1
ATOM 817 O O . LYS A 1 105 ? -17.878 -1.035 37.649 1.00 96.56 105 LYS A O 1
ATOM 822 N N . GLU A 1 106 ? -15.814 -0.523 36.919 1.00 96.19 106 GLU A N 1
ATOM 823 C CA . GLU A 1 106 ? -15.396 0.179 38.135 1.00 96.19 106 GLU A CA 1
ATOM 824 C C . GLU A 1 106 ? -16.267 1.409 38.409 1.00 96.19 106 GLU A C 1
ATOM 826 O O . GLU A 1 106 ? -16.777 1.567 39.518 1.00 96.19 106 GLU A O 1
ATOM 831 N N . LEU A 1 107 ? -16.526 2.227 37.386 1.00 97.19 107 LEU A N 1
ATOM 832 C CA . LEU A 1 107 ? -17.397 3.398 37.491 1.00 97.19 107 LEU A CA 1
ATOM 833 C C . LEU A 1 107 ? -18.835 3.022 37.862 1.00 97.19 107 LEU A C 1
ATOM 835 O O . LEU A 1 107 ? -19.454 3.707 38.676 1.00 97.19 107 LEU A O 1
ATOM 839 N N . LYS A 1 108 ? -19.373 1.929 37.305 1.00 97.12 108 LYS A N 1
ATOM 840 C CA . LYS A 1 108 ? -20.701 1.426 37.688 1.00 97.12 108 LYS A CA 1
ATOM 841 C C . LYS A 1 108 ? -20.743 1.013 39.153 1.00 97.12 108 LYS A C 1
ATOM 843 O O . LYS A 1 108 ? -21.619 1.489 39.866 1.00 97.12 108 LYS A O 1
ATOM 848 N N . SER A 1 109 ? -19.774 0.225 39.615 1.00 96.06 109 SER A N 1
ATOM 849 C CA . SER A 1 109 ? -19.693 -0.188 41.020 1.00 96.06 109 SER A CA 1
ATOM 850 C C . SER A 1 109 ? -19.554 1.008 41.968 1.00 96.06 109 SER A C 1
ATOM 852 O O . SER A 1 109 ? -20.209 1.060 43.006 1.00 96.06 109 SER A O 1
ATOM 854 N N . ALA A 1 110 ? -18.735 2.004 41.611 1.00 96.25 110 ALA A N 1
ATOM 855 C CA . ALA A 1 110 ? -18.586 3.223 42.404 1.00 96.25 110 ALA A CA 1
ATOM 856 C C . ALA A 1 110 ? -19.893 4.035 42.466 1.00 96.25 110 ALA A C 1
ATOM 858 O O . ALA A 1 110 ? -20.250 4.570 43.519 1.00 96.25 110 ALA A O 1
ATOM 859 N N . ASN A 1 111 ? -20.635 4.098 41.358 1.00 96.75 111 ASN A N 1
ATOM 860 C CA . ASN A 1 111 ? -21.926 4.775 41.301 1.00 96.75 111 ASN A CA 1
ATOM 861 C C . ASN A 1 111 ? -23.000 4.032 42.117 1.00 96.75 111 ASN A C 1
ATOM 863 O O . ASN A 1 111 ? -23.751 4.666 42.852 1.00 96.75 111 ASN A O 1
ATOM 867 N N . GLU A 1 112 ? -23.042 2.700 42.048 1.00 96.75 112 GLU A N 1
ATOM 868 C CA . GLU A 1 112 ? -23.934 1.866 42.868 1.00 96.75 112 GLU A CA 1
ATOM 869 C C . GLU A 1 112 ? -23.669 2.070 44.366 1.00 96.75 112 GLU A C 1
ATOM 871 O O . GLU A 1 112 ? -24.604 2.331 45.124 1.00 96.75 112 GLU A O 1
ATOM 876 N N . LEU A 1 113 ? -22.398 2.062 44.784 1.00 96.50 113 LEU A N 1
ATOM 877 C CA . LEU A 1 113 ? -22.012 2.344 46.170 1.00 96.50 113 LEU A CA 1
ATOM 878 C C . LEU A 1 113 ? -22.435 3.755 46.610 1.00 96.50 113 LEU A C 1
ATOM 880 O O . LEU A 1 113 ? -22.950 3.943 47.711 1.00 96.50 113 LEU A O 1
ATOM 884 N N . THR A 1 114 ? -22.249 4.749 45.739 1.00 96.25 114 THR A N 1
ATOM 885 C CA . THR A 1 114 ? -22.658 6.135 46.014 1.00 96.25 114 THR A CA 1
ATOM 886 C C . THR A 1 114 ? -24.175 6.246 46.183 1.00 96.25 114 THR A C 1
ATOM 888 O O . THR A 1 114 ? -24.646 6.889 47.121 1.0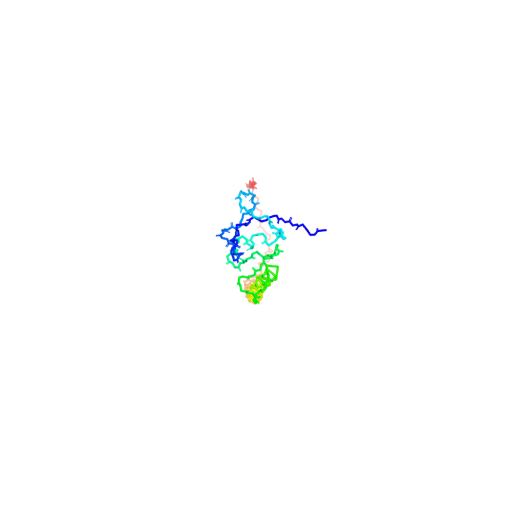0 96.25 114 THR A O 1
ATOM 891 N N . GLN A 1 115 ? -24.950 5.597 45.309 1.00 96.81 115 GLN A N 1
ATOM 892 C CA . GLN A 1 115 ? -26.412 5.574 45.394 1.00 96.81 115 GLN A CA 1
ATOM 893 C C . GLN A 1 115 ? -26.905 4.873 46.661 1.00 96.81 115 GLN A C 1
ATOM 895 O O . GLN A 1 115 ? -27.846 5.357 47.288 1.00 96.81 115 GLN A O 1
ATOM 900 N N . GLN A 1 116 ? -26.253 3.784 47.071 1.00 96.19 116 GLN A N 1
ATOM 901 C CA . GLN A 1 116 ? -26.577 3.103 48.320 1.00 96.19 116 GLN A CA 1
ATOM 902 C C . GLN A 1 116 ? -26.335 4.012 49.534 1.00 96.19 116 GLN A C 1
ATOM 904 O O . GLN A 1 116 ? -27.230 4.170 50.360 1.00 9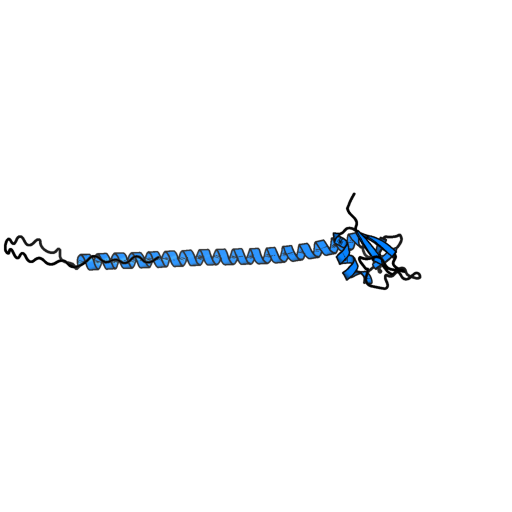6.19 116 GLN A O 1
ATOM 909 N N . GLY A 1 117 ? -25.183 4.687 49.601 1.00 95.69 117 GLY A N 1
ATOM 910 C CA . GLY A 1 117 ? -24.890 5.634 50.682 1.00 95.69 117 GLY A CA 1
ATOM 911 C C . GLY A 1 117 ? -25.860 6.823 50.730 1.00 95.69 117 GLY A C 1
ATOM 912 O O . GLY A 1 117 ? -26.259 7.257 51.809 1.00 95.69 117 GLY A O 1
ATOM 913 N N . LEU A 1 118 ? -26.292 7.328 49.569 1.00 96.88 118 LEU A N 1
ATOM 914 C CA . LEU A 1 118 ? -27.336 8.357 49.482 1.00 96.88 118 LEU A CA 1
ATOM 915 C C . LEU A 1 118 ? -28.680 7.852 50.020 1.00 96.88 118 LEU A C 1
ATOM 917 O O . LEU A 1 118 ? -29.347 8.579 50.753 1.00 96.88 118 LEU A O 1
ATOM 921 N N . MET A 1 119 ? -29.067 6.620 49.684 1.00 96.19 119 MET A N 1
ATOM 922 C CA . MET A 1 119 ? -30.309 6.010 50.164 1.00 96.19 119 MET A CA 1
ATOM 923 C C . MET A 1 119 ? -30.294 5.839 51.688 1.00 96.19 119 MET A C 1
ATOM 925 O O . MET A 1 119 ? -31.238 6.253 52.356 1.00 96.19 119 MET A O 1
ATOM 929 N N . GLU A 1 120 ? -29.190 5.339 52.249 1.00 95.50 120 GLU A N 1
ATOM 930 C CA . GLU A 1 120 ? -29.007 5.207 53.700 1.00 95.50 120 GLU A CA 1
ATOM 931 C C . GLU A 1 120 ? -29.058 6.567 54.418 1.00 95.50 120 GLU A C 1
ATOM 933 O O . GLU A 1 120 ? -29.680 6.697 55.476 1.00 95.50 120 GLU A O 1
ATOM 938 N N . ALA A 1 121 ? -28.455 7.609 53.836 1.00 93.75 121 ALA A N 1
ATOM 939 C CA . ALA A 1 121 ? -28.506 8.961 54.390 1.00 93.75 121 ALA A CA 1
ATOM 940 C C . ALA A 1 121 ? -29.928 9.553 54.369 1.00 93.75 121 ALA A C 1
ATOM 942 O O . ALA A 1 121 ? -30.330 10.215 55.330 1.00 93.75 121 ALA A O 1
ATOM 943 N N . VAL A 1 122 ? -30.694 9.310 53.299 1.00 94.62 122 VAL A N 1
ATOM 944 C CA . VAL A 1 122 ? -32.099 9.737 53.184 1.00 94.62 122 VAL A CA 1
ATOM 945 C C . VAL A 1 122 ? -32.980 9.018 54.205 1.00 94.62 122 VAL A C 1
ATOM 947 O O . VAL A 1 122 ? -33.790 9.675 54.866 1.00 94.62 122 VAL A O 1
ATOM 950 N N . ASP A 1 123 ? -32.805 7.708 54.382 1.00 93.12 123 ASP A N 1
ATOM 951 C CA . ASP A 1 123 ? -33.544 6.923 55.378 1.00 93.12 123 ASP A CA 1
ATOM 952 C C . ASP A 1 123 ? -33.240 7.398 56.803 1.00 93.12 123 ASP A C 1
ATOM 954 O O . ASP A 1 123 ? -34.157 7.627 57.598 1.00 93.12 123 ASP A O 1
ATOM 958 N N . TYR A 1 124 ? -31.962 7.634 57.116 1.00 92.56 124 TYR A N 1
ATOM 959 C CA . TYR A 1 124 ? -31.554 8.184 58.407 1.00 92.56 124 TYR A CA 1
ATOM 960 C C . TYR A 1 124 ? -32.204 9.547 58.673 1.00 92.56 124 TYR A C 1
ATOM 962 O O . TYR A 1 124 ? -32.771 9.766 59.744 1.00 92.56 124 TYR A O 1
ATOM 970 N N . LEU A 1 125 ? -32.172 10.459 57.696 1.00 92.25 125 LEU A N 1
ATOM 971 C CA . LEU A 1 125 ? -32.761 11.790 57.847 1.00 92.25 125 LEU A CA 1
ATOM 972 C C . LEU A 1 125 ? -34.289 11.723 58.002 1.00 92.25 125 LEU A C 1
ATOM 974 O O . LEU A 1 125 ? -34.855 12.428 58.837 1.00 92.25 125 LEU A O 1
ATOM 978 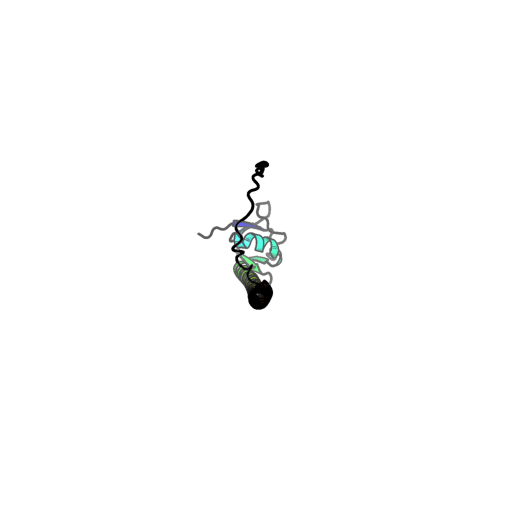N N . SER A 1 126 ? -34.946 10.837 57.252 1.00 89.69 126 SER A N 1
ATOM 979 C CA . SER A 1 126 ? -36.392 10.602 57.344 1.00 89.69 126 SER A CA 1
ATOM 980 C C . SER A 1 126 ? -36.796 10.048 58.709 1.00 89.69 126 SER A C 1
ATOM 982 O O . SER A 1 126 ? -37.814 10.460 59.253 1.00 89.69 126 SER A O 1
ATOM 984 N N . SER A 1 127 ? -35.979 9.176 59.309 1.00 87.44 127 SER A N 1
ATOM 985 C CA . SER A 1 127 ? -36.217 8.661 60.663 1.00 87.44 127 SER A CA 1
ATOM 986 C C . SER A 1 127 ? -36.039 9.717 61.760 1.00 87.44 127 SER A C 1
ATOM 988 O O . SER A 1 127 ? -36.586 9.547 62.849 1.00 87.44 127 SER A O 1
ATOM 990 N N . GLN A 1 128 ? -35.257 10.771 61.509 1.00 86.31 128 GLN A N 1
ATOM 991 C CA . GLN A 1 128 ? -35.038 11.869 62.458 1.00 86.31 128 GLN A CA 1
ATOM 992 C C . GLN A 1 128 ? -36.121 12.950 62.373 1.00 86.31 128 GLN A C 1
ATOM 994 O O . GLN A 1 128 ? -36.301 13.732 63.308 1.00 86.31 128 GLN A O 1
ATOM 999 N N . LEU A 1 129 ? -36.859 12.998 61.264 1.00 79.62 129 LEU A N 1
ATOM 1000 C CA . LEU A 1 129 ? -38.045 13.828 61.133 1.00 79.62 129 LEU A CA 1
ATOM 1001 C C . LEU A 1 129 ? -39.191 13.149 61.896 1.00 79.62 129 LEU A C 1
ATOM 1003 O O . LEU A 1 129 ? -39.759 12.156 61.450 1.00 79.62 129 LEU A O 1
ATOM 1007 N N . THR A 1 130 ? -39.546 13.680 63.068 1.00 59.31 130 THR A N 1
ATOM 1008 C CA . THR A 1 130 ? -40.781 13.286 63.757 1.00 59.31 130 THR A CA 1
ATOM 1009 C C . THR A 1 130 ? -41.970 13.484 62.810 1.00 59.31 130 THR A C 1
ATOM 1011 O O . THR A 1 130 ? -42.033 14.524 62.145 1.00 59.31 130 THR A O 1
ATOM 1014 N N . PRO A 1 131 ? -42.943 12.548 62.744 1.00 60.22 131 PRO A N 1
ATOM 1015 C CA . PRO A 1 131 ? -44.182 12.811 62.028 1.00 60.22 131 PRO A CA 1
ATOM 1016 C C . PRO A 1 131 ? -44.748 14.109 62.589 1.00 60.22 131 PRO A C 1
ATOM 1018 O O . PRO A 1 131 ? -44.926 14.216 63.807 1.00 60.22 131 PRO A O 1
ATOM 1021 N N . ALA A 1 132 ? -44.976 15.106 61.732 1.00 54.97 132 ALA A N 1
ATOM 1022 C CA . ALA A 1 132 ? -45.701 16.300 62.128 1.00 54.97 132 ALA A CA 1
ATOM 1023 C C . ALA A 1 132 ? -47.059 15.821 62.644 1.00 54.97 132 ALA A C 1
ATOM 1025 O O . ALA A 1 132 ? -47.925 15.411 61.871 1.00 54.97 132 ALA A O 1
ATOM 1026 N N . SER A 1 133 ? -47.173 15.757 63.971 1.00 44.53 133 SER A N 1
ATOM 1027 C CA . SER A 1 133 ? -48.364 15.317 64.673 1.00 44.53 133 SER A CA 1
ATOM 1028 C C . SER A 1 133 ? -49.518 16.129 64.111 1.00 44.53 133 SER A C 1
ATOM 1030 O O . SER A 1 133 ? -49.471 17.359 64.137 1.00 44.53 133 SER A O 1
ATOM 1032 N N . THR A 1 134 ? -50.502 15.447 63.526 1.00 43.69 134 THR A N 1
ATOM 1033 C CA . THR A 1 134 ? -51.723 16.059 63.012 1.00 43.69 134 THR A CA 1
ATOM 1034 C C . THR A 1 134 ? -52.351 16.866 64.138 1.00 43.69 134 THR A C 1
ATOM 1036 O O . THR A 1 134 ? -52.986 16.310 65.038 1.00 43.69 134 THR A O 1
ATOM 1039 N N . THR A 1 135 ? -52.143 18.179 64.118 1.00 39.75 135 THR A N 1
ATOM 1040 C CA . THR A 1 135 ? -52.797 19.108 65.023 1.00 39.75 135 THR A CA 1
ATOM 1041 C C . THR A 1 135 ? -54.275 19.108 64.674 1.00 39.75 135 THR A C 1
ATOM 1043 O O . THR A 1 135 ? -54.732 19.766 63.743 1.00 39.75 135 THR A O 1
ATOM 1046 N N . THR A 1 136 ? -55.045 18.340 65.443 1.00 50.47 136 THR A N 1
ATOM 1047 C CA . THR A 1 136 ? -56.473 18.602 65.594 1.00 50.47 136 THR A CA 1
ATOM 1048 C C . THR A 1 136 ? -56.558 19.888 66.407 1.00 50.47 136 THR A C 1
ATOM 1050 O O . THR A 1 136 ? -56.378 19.879 67.621 1.00 50.47 136 THR A O 1
ATOM 1053 N N . GLY A 1 137 ? -56.705 21.010 65.714 1.00 37.53 137 GLY A N 1
ATOM 1054 C CA . GLY A 1 137 ? -56.765 22.338 66.305 1.00 37.53 137 GLY A CA 1
ATOM 1055 C C . GLY A 1 137 ? -57.532 23.255 65.374 1.00 37.53 137 GLY A C 1
ATOM 1056 O O . GLY A 1 137 ? -56.948 23.999 64.594 1.00 37.53 137 GLY A O 1
ATOM 1057 N N . THR A 1 138 ? -58.857 23.140 65.420 1.00 50.28 138 THR A N 1
ATOM 1058 C CA . THR A 1 138 ? -59.766 24.229 65.063 1.00 50.28 138 THR A CA 1
ATOM 1059 C C . THR A 1 138 ? -59.316 25.483 65.801 1.00 50.28 138 THR A C 1
ATOM 1061 O O . THR A 1 138 ? -59.352 25.486 67.025 1.00 50.28 138 THR A O 1
ATOM 1064 N N . ASP A 1 139 ? -58.804 26.475 65.074 1.00 44.78 139 ASP A N 1
ATOM 1065 C CA . ASP A 1 139 ? -59.161 27.892 65.216 1.00 44.78 139 ASP A CA 1
ATOM 1066 C C . ASP A 1 139 ? -58.119 28.784 64.539 1.00 44.78 139 ASP A C 1
ATOM 1068 O O . ASP A 1 139 ? -56.974 28.885 64.974 1.00 44.78 139 ASP A O 1
ATOM 1072 N N . SER A 1 140 ? -58.562 29.477 63.490 1.00 39.91 140 SER A N 1
ATOM 1073 C CA . SER A 1 140 ? -58.317 30.904 63.221 1.00 39.91 140 SER A CA 1
ATOM 1074 C C . SER A 1 140 ? -58.301 31.162 61.721 1.00 39.91 140 SER A C 1
ATOM 1076 O O . SER A 1 140 ? -57.294 31.051 61.027 1.00 39.91 140 SER A O 1
ATOM 1078 N N . THR A 1 141 ? -59.474 31.549 61.234 1.00 46.38 141 THR A N 1
ATOM 1079 C CA . THR A 1 141 ? -59.672 32.368 60.042 1.00 46.38 141 THR A CA 1
ATOM 1080 C C . THR A 1 141 ? -58.699 33.544 59.999 1.00 46.38 141 THR A C 1
ATOM 1082 O O . THR A 1 141 ? -58.772 34.442 60.835 1.00 46.38 141 THR A O 1
ATOM 1085 N N . ALA A 1 142 ? -57.873 33.590 58.958 1.00 39.16 142 ALA A N 1
ATOM 1086 C CA . ALA A 1 142 ? -57.294 34.823 58.445 1.00 39.16 142 ALA A CA 1
ATOM 1087 C C . ALA A 1 142 ? -57.172 34.719 56.919 1.00 39.16 142 ALA A C 1
ATOM 1089 O O . ALA A 1 142 ? -56.183 34.249 56.365 1.00 39.16 142 ALA A O 1
ATOM 1090 N N . THR A 1 143 ? -58.226 35.151 56.232 1.00 44.53 143 THR A N 1
ATOM 1091 C CA . THR A 1 143 ? -58.169 35.605 54.841 1.00 44.53 143 THR A CA 1
ATOM 1092 C C . THR A 1 143 ? -57.148 36.731 54.709 1.00 44.53 143 THR A C 1
ATOM 1094 O O . THR A 1 143 ? -57.300 37.759 55.364 1.00 44.53 143 THR A O 1
ATOM 1097 N N . SER A 1 144 ? -56.178 36.594 53.804 1.00 39.94 144 SER A N 1
ATOM 1098 C CA . SER A 1 144 ? -55.621 37.756 53.111 1.00 39.94 144 SER A CA 1
ATOM 1099 C C . SER A 1 144 ? -55.066 37.363 51.744 1.00 39.94 144 SER A C 1
ATOM 1101 O O . SER A 1 144 ? -54.208 36.496 51.608 1.00 39.94 144 SER A O 1
ATOM 1103 N N . SER A 1 145 ? -55.645 37.998 50.733 1.00 51.78 145 SER A N 1
ATOM 1104 C CA . SER A 1 145 ? -55.334 37.897 49.314 1.00 51.78 145 SER A CA 1
ATOM 1105 C C . SER A 1 145 ? -54.073 38.693 48.985 1.00 51.78 145 SER A C 1
ATOM 1107 O O . SER A 1 145 ? -54.033 39.879 49.298 1.00 51.78 145 SER A O 1
ATOM 1109 N N . ALA A 1 146 ? -53.130 38.095 48.250 1.00 42.03 146 ALA A N 1
ATOM 1110 C CA . ALA A 1 146 ? -52.404 38.760 47.161 1.00 42.03 146 ALA A CA 1
ATOM 1111 C C . ALA A 1 146 ? -51.558 37.747 46.366 1.00 42.03 146 ALA A C 1
ATOM 1113 O O . ALA A 1 146 ? -50.685 37.081 46.916 1.00 42.03 146 ALA A O 1
ATOM 1114 N N . ALA A 1 147 ? -51.814 37.659 45.059 1.00 45.66 147 ALA A N 1
ATOM 1115 C CA . ALA A 1 147 ? -50.931 37.024 44.080 1.00 45.66 147 ALA A CA 1
ATOM 1116 C C . ALA A 1 147 ? -49.657 37.863 43.856 1.00 45.66 147 ALA A C 1
ATOM 1118 O O . ALA A 1 147 ? -49.680 39.078 44.075 1.00 45.66 147 ALA A O 1
ATOM 1119 N N . PRO A 1 148 ? -48.593 37.262 43.2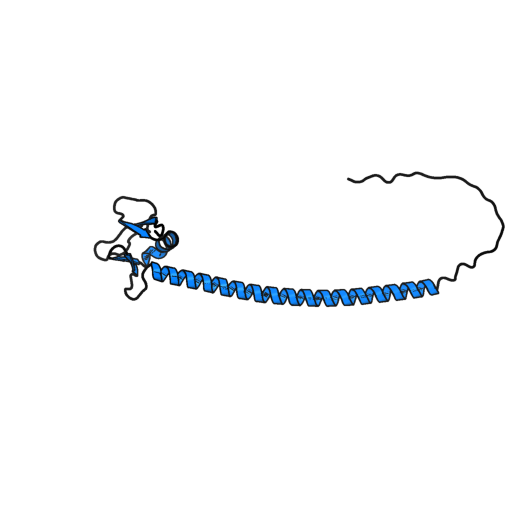92 1.00 48.19 148 PRO A N 1
ATOM 1120 C CA . PRO A 1 148 ? -48.073 37.873 42.069 1.00 48.19 148 PRO A CA 1
ATOM 1121 C C . PRO A 1 148 ? -47.669 36.894 40.950 1.00 48.19 148 PRO A C 1
ATOM 1123 O O . PRO A 1 148 ? -47.051 35.859 41.165 1.00 48.19 148 PRO A O 1
ATOM 1126 N N . ALA A 1 149 ? -48.037 37.337 39.744 1.00 41.69 149 ALA A N 1
ATOM 1127 C CA . ALA A 1 149 ? -47.324 37.338 38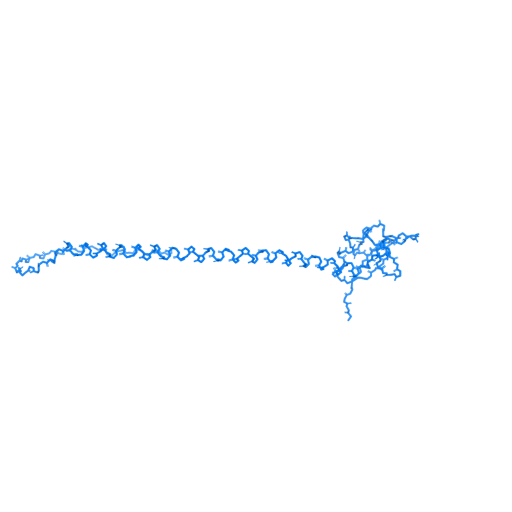.464 1.00 41.69 149 ALA A CA 1
ATOM 1128 C C . ALA A 1 149 ? -46.630 36.065 37.937 1.00 41.69 149 ALA A C 1
ATOM 1130 O O . ALA A 1 149 ? -45.512 35.709 38.294 1.00 41.69 149 ALA A O 1
ATOM 1131 N N . SER A 1 150 ? -47.273 35.510 36.909 1.00 47.09 150 SER A N 1
ATOM 1132 C CA . SER A 1 150 ? -46.676 34.727 35.829 1.00 47.09 150 SER A CA 1
ATOM 1133 C C . SER A 1 150 ? -45.690 35.565 35.002 1.00 47.09 150 SER A C 1
ATOM 1135 O O . SER A 1 150 ? -46.098 36.562 34.410 1.00 47.09 150 SER A O 1
ATOM 113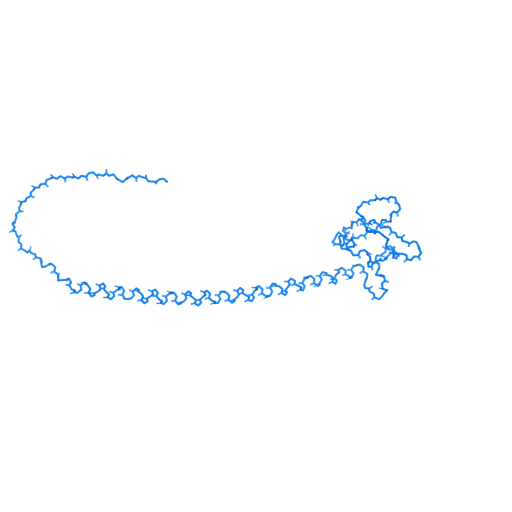7 N N . SER A 1 151 ? -44.446 35.099 34.860 1.00 48.59 151 SER A N 1
ATOM 1138 C CA . SER A 1 151 ? -43.623 35.330 33.661 1.00 48.59 151 SER A CA 1
ATOM 1139 C C . SER A 1 151 ? -42.450 34.343 33.609 1.00 48.59 151 SER A C 1
ATOM 1141 O O . SER A 1 151 ? -41.374 34.625 34.129 1.00 48.59 151 SER A O 1
ATOM 1143 N N . ALA A 1 152 ? -42.653 33.191 32.965 1.00 46.34 152 ALA A N 1
ATOM 1144 C CA . ALA A 1 152 ? -41.559 32.431 32.366 1.00 46.34 152 ALA A CA 1
ATOM 1145 C C . ALA A 1 152 ? -41.440 32.876 30.903 1.00 46.34 152 ALA A C 1
ATOM 1147 O O . ALA A 1 152 ? -42.341 32.646 30.096 1.00 46.34 152 ALA A O 1
ATOM 1148 N N . ALA A 1 153 ? -40.359 33.594 30.615 1.00 46.28 153 ALA A N 1
ATOM 1149 C CA . ALA A 1 153 ? -39.944 33.969 29.277 1.00 46.28 153 ALA A CA 1
ATOM 1150 C C . ALA A 1 153 ? -39.406 32.737 28.534 1.00 46.28 153 ALA A C 1
ATOM 1152 O O . ALA A 1 153 ? -38.661 31.941 29.102 1.00 46.28 153 ALA A O 1
ATOM 1153 N N . SER A 1 154 ? -39.809 32.604 27.271 1.00 45.84 154 SER A N 1
ATOM 1154 C CA . SER A 1 154 ? -39.235 31.690 26.288 1.00 45.84 154 SER A CA 1
ATOM 1155 C C . SER A 1 154 ? -37.759 31.996 26.042 1.00 45.84 154 SER A C 1
ATOM 1157 O O . SER A 1 154 ? -37.410 33.156 25.833 1.00 45.84 154 SER A O 1
ATOM 1159 N N . GLU A 1 155 ? -36.933 30.960 25.933 1.00 46.47 155 GLU A N 1
ATOM 1160 C CA . GLU A 1 155 ? -35.660 31.029 25.211 1.00 46.47 155 GLU A CA 1
ATOM 1161 C C . GLU A 1 155 ? -35.752 30.141 23.964 1.00 46.47 155 GLU A C 1
ATOM 1163 O O . GLU A 1 155 ? -36.344 29.058 23.993 1.00 46.47 155 GLU A O 1
ATOM 1168 N N . SER A 1 156 ? -35.266 30.698 22.852 1.00 48.66 156 SER A N 1
ATOM 1169 C CA . SER A 1 156 ? -35.129 30.084 21.524 1.00 48.66 156 SER A CA 1
ATOM 1170 C C . SER A 1 156 ? -33.732 29.511 21.348 1.00 48.66 156 SER A C 1
ATOM 1172 O O . SER A 1 156 ? -32.805 30.076 21.967 1.00 48.66 156 SER A O 1
#